Protein AF-A7HEA3-F1 (afdb_monomer_lite)

Radius of gyration: 20.42 Å; chains: 1; bounding box: 38×56×43 Å

pLDDT: mean 88.29, std 16.44, range [39.66, 98.44]

Structure (mmCIF, N/CA/C/O backbone):
data_AF-A7HEA3-F1
#
_entry.id   AF-A7HEA3-F1
#
loop_
_atom_site.group_PDB
_atom_site.id
_atom_site.type_symbol
_atom_site.label_atom_id
_atom_site.label_alt_id
_atom_site.label_comp_id
_atom_site.label_asym_id
_atom_site.label_entity_id
_atom_site.label_seq_id
_atom_site.pdbx_PDB_ins_code
_atom_site.Cartn_x
_atom_site.Cartn_y
_atom_site.Cartn_z
_atom_site.occupancy
_atom_site.B_iso_or_equiv
_atom_site.auth_seq_id
_atom_site.auth_comp_id
_atom_site.auth_asym_id
_atom_site.auth_atom_id
_atom_site.pdbx_PDB_model_num
ATOM 1 N N . MET A 1 1 ? 14.251 -3.727 -18.973 1.00 87.94 1 MET A N 1
ATOM 2 C CA . MET A 1 1 ? 13.170 -3.976 -18.006 1.00 87.94 1 MET A CA 1
ATOM 3 C C . MET A 1 1 ? 12.861 -2.658 -17.338 1.00 87.94 1 MET A C 1
ATOM 5 O O . MET A 1 1 ? 13.779 -2.032 -16.816 1.00 87.94 1 MET A O 1
ATOM 9 N N . THR A 1 2 ? 11.609 -2.240 -17.443 1.00 94.75 2 THR A N 1
ATOM 10 C CA . THR A 1 2 ? 11.074 -1.013 -16.846 1.00 94.75 2 THR A CA 1
ATOM 11 C C . THR A 1 2 ? 10.521 -1.284 -15.445 1.00 94.75 2 THR A C 1
ATOM 13 O O . THR A 1 2 ? 10.385 -2.444 -15.043 1.00 94.75 2 THR A O 1
ATOM 16 N N . MET A 1 3 ? 10.170 -0.235 -14.695 1.00 95.19 3 MET A N 1
ATOM 17 C CA . MET A 1 3 ? 9.412 -0.405 -13.446 1.00 95.19 3 MET A CA 1
ATOM 18 C C . MET A 1 3 ? 8.067 -1.112 -13.682 1.00 95.19 3 MET A C 1
ATOM 20 O O . MET A 1 3 ? 7.642 -1.920 -12.864 1.00 95.19 3 MET A O 1
ATOM 24 N N . GLU A 1 4 ? 7.410 -0.846 -14.810 1.00 94.75 4 GLU A N 1
ATOM 25 C CA . GLU A 1 4 ? 6.119 -1.450 -15.155 1.00 94.75 4 GLU A CA 1
ATOM 26 C C . 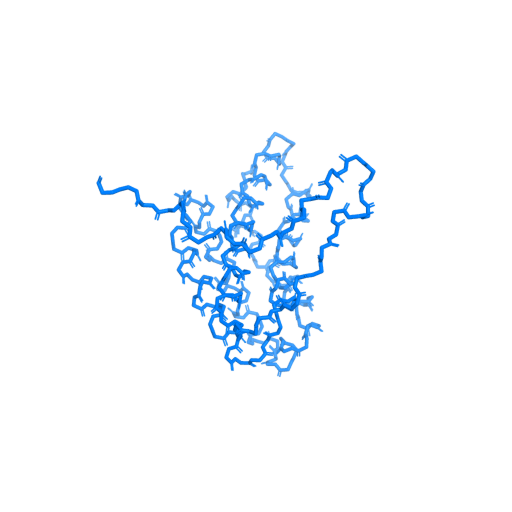GLU A 1 4 ? 6.244 -2.959 -15.394 1.00 94.75 4 GLU A C 1
ATOM 28 O O . GLU A 1 4 ? 5.425 -3.732 -14.896 1.00 94.75 4 GLU A O 1
ATOM 33 N N . ASP A 1 5 ? 7.303 -3.375 -16.096 1.00 95.69 5 ASP A N 1
ATOM 34 C CA . ASP A 1 5 ? 7.623 -4.792 -16.295 1.00 95.69 5 ASP A CA 1
ATOM 35 C C . ASP A 1 5 ? 7.901 -5.471 -14.952 1.00 95.69 5 ASP A C 1
ATOM 37 O O . ASP A 1 5 ? 7.365 -6.536 -14.677 1.00 95.69 5 ASP A O 1
ATOM 41 N N . LEU A 1 6 ? 8.677 -4.829 -14.071 1.00 97.00 6 LEU A N 1
ATOM 42 C CA . LEU A 1 6 ? 8.997 -5.381 -12.755 1.00 97.00 6 LEU A CA 1
ATOM 43 C C . LEU A 1 6 ? 7.753 -5.586 -11.890 1.00 97.00 6 LEU A C 1
ATOM 45 O O . LEU A 1 6 ? 7.617 -6.634 -11.263 1.00 97.00 6 LEU A O 1
ATOM 49 N N . LEU A 1 7 ? 6.858 -4.595 -11.839 1.00 96.50 7 LEU A N 1
ATOM 50 C CA . LEU A 1 7 ? 5.618 -4.697 -11.068 1.00 96.50 7 LEU A CA 1
ATOM 51 C C . LEU A 1 7 ? 4.717 -5.817 -11.606 1.00 96.50 7 LEU A C 1
ATOM 53 O O . LEU A 1 7 ? 4.016 -6.466 -10.846 1.00 96.50 7 LEU A O 1
ATOM 57 N N . ARG A 1 8 ? 4.754 -6.100 -12.907 1.00 95.88 8 ARG A N 1
ATOM 58 C CA . ARG A 1 8 ? 4.000 -7.220 -13.477 1.00 95.88 8 ARG A CA 1
ATOM 59 C C . ARG A 1 8 ? 4.672 -8.567 -13.212 1.00 95.88 8 ARG A C 1
ATOM 61 O O . ARG A 1 8 ? 4.028 -9.501 -12.747 1.00 95.88 8 ARG A O 1
ATOM 68 N N . ASP A 1 9 ? 5.958 -8.669 -13.520 1.00 96.81 9 ASP A N 1
ATOM 69 C CA . ASP A 1 9 ? 6.674 -9.943 -13.581 1.00 96.81 9 ASP A CA 1
ATOM 70 C C . ASP A 1 9 ? 7.034 -10.472 -12.185 1.00 96.81 9 ASP A C 1
ATOM 72 O O . ASP A 1 9 ? 7.084 -11.682 -11.966 1.00 96.81 9 ASP A O 1
ATOM 76 N N . GLU A 1 10 ? 7.256 -9.576 -11.220 1.00 97.19 10 GLU A N 1
ATOM 77 C CA . GLU A 1 10 ? 7.620 -9.925 -9.844 1.00 97.19 10 GLU A CA 1
ATOM 78 C C . GLU A 1 10 ? 6.436 -9.801 -8.864 1.00 97.19 10 GLU A C 1
ATOM 80 O O . GLU A 1 10 ? 6.639 -9.962 -7.659 1.00 97.19 10 GLU A O 1
ATOM 85 N N . GLU A 1 11 ? 5.204 -9.566 -9.344 1.00 97.06 11 GLU A N 1
ATOM 86 C CA . GLU A 1 11 ? 3.993 -9.391 -8.515 1.00 97.06 11 GLU A CA 1
ATOM 87 C C . GLU A 1 11 ? 3.869 -10.490 -7.448 1.00 97.06 11 GLU A C 1
ATOM 89 O O . GLU A 1 11 ? 3.765 -10.209 -6.251 1.00 97.06 11 GLU A O 1
ATOM 94 N N . ALA A 1 12 ? 3.937 -11.756 -7.869 1.00 96.94 12 ALA A N 1
ATOM 95 C CA . ALA A 1 12 ? 3.766 -12.895 -6.972 1.00 96.94 12 ALA A CA 1
ATOM 96 C C . ALA A 1 12 ? 4.840 -12.939 -5.874 1.00 96.94 12 ALA A C 1
ATOM 98 O O . ALA A 1 12 ? 4.513 -13.191 -4.713 1.00 96.94 12 ALA A O 1
ATOM 99 N N . ALA A 1 13 ? 6.097 -12.656 -6.231 1.00 97.12 13 ALA A N 1
ATOM 100 C CA . ALA A 1 13 ? 7.224 -12.670 -5.305 1.00 97.12 13 ALA A CA 1
ATOM 101 C C . ALA A 1 13 ? 7.170 -11.492 -4.321 1.00 97.12 13 ALA A C 1
ATOM 103 O O . ALA A 1 13 ? 7.456 -11.666 -3.139 1.00 97.12 13 ALA A O 1
ATOM 104 N N . ILE A 1 14 ? 6.777 -10.303 -4.792 1.00 97.88 14 ILE A N 1
ATOM 105 C CA . ILE A 1 14 ? 6.574 -9.112 -3.954 1.00 97.88 14 ILE A CA 1
ATOM 106 C C . ILE A 1 14 ? 5.474 -9.379 -2.925 1.00 97.88 14 ILE A C 1
ATOM 108 O O . ILE A 1 14 ? 5.660 -9.128 -1.736 1.00 97.88 14 ILE A O 1
ATOM 112 N N . LEU A 1 15 ? 4.336 -9.911 -3.374 1.00 97.81 15 LEU A N 1
ATOM 113 C CA . LEU A 1 15 ? 3.188 -10.181 -2.513 1.00 97.81 15 LEU A CA 1
ATOM 114 C C . LEU A 1 15 ? 3.440 -11.309 -1.519 1.00 97.81 15 LEU A C 1
ATOM 116 O O . LEU A 1 15 ? 2.974 -11.225 -0.387 1.00 97.81 15 LEU A O 1
ATOM 120 N N . GLU A 1 16 ? 4.144 -12.366 -1.919 1.00 96.44 16 GLU A N 1
ATOM 121 C CA . GLU A 1 16 ? 4.532 -13.441 -1.006 1.00 96.44 16 GLU A CA 1
ATOM 122 C C . GLU A 1 16 ? 5.410 -12.908 0.128 1.00 96.44 16 GLU A C 1
ATOM 124 O O . GLU A 1 16 ? 5.100 -13.119 1.300 1.00 96.44 16 GLU A O 1
ATOM 129 N N . GLU A 1 17 ? 6.447 -12.151 -0.220 1.00 96.31 17 GLU A N 1
ATOM 130 C CA . GLU A 1 17 ? 7.367 -11.546 0.736 1.00 96.31 17 GLU A CA 1
ATOM 131 C C . GLU A 1 17 ? 6.646 -10.575 1.684 1.00 96.31 17 GLU A C 1
ATOM 133 O O . GLU A 1 17 ? 6.745 -10.704 2.906 1.00 96.31 17 GLU A O 1
ATOM 138 N N . ALA A 1 18 ? 5.841 -9.663 1.132 1.00 97.38 18 ALA A N 1
ATOM 139 C CA . ALA A 1 18 ? 5.075 -8.700 1.914 1.00 97.38 18 ALA A CA 1
ATOM 140 C C . ALA A 1 18 ? 4.022 -9.374 2.811 1.00 97.38 18 ALA A C 1
ATOM 142 O O . ALA A 1 18 ? 3.812 -8.946 3.944 1.00 97.38 18 ALA A O 1
ATOM 143 N N . ALA A 1 19 ? 3.361 -10.439 2.342 1.00 95.81 19 ALA A N 1
ATOM 144 C CA . ALA A 1 19 ? 2.351 -11.150 3.126 1.00 95.81 19 ALA A CA 1
ATOM 145 C C . ALA A 1 19 ? 2.948 -11.895 4.321 1.00 95.81 19 ALA A C 1
ATOM 147 O O . ALA A 1 19 ? 2.331 -11.911 5.387 1.00 95.81 19 ALA A O 1
ATOM 148 N N . LEU A 1 20 ? 4.139 -12.481 4.167 1.00 95.00 20 LEU A N 1
ATOM 149 C CA . LEU A 1 20 ? 4.851 -13.134 5.268 1.00 95.00 20 LEU A CA 1
ATOM 150 C C . LEU A 1 20 ? 5.203 -12.138 6.380 1.00 95.00 20 LEU A C 1
ATOM 152 O O . LEU A 1 20 ? 5.007 -12.435 7.560 1.00 95.00 20 LEU A O 1
ATOM 156 N N . GLU A 1 21 ? 5.682 -10.954 6.001 1.00 96.31 21 GLU A N 1
ATOM 157 C CA . GLU A 1 21 ? 6.071 -9.899 6.938 1.00 96.31 21 GLU A CA 1
ATOM 158 C C . GLU A 1 21 ? 4.839 -9.234 7.583 1.00 96.31 21 GLU A C 1
ATOM 160 O O . GLU A 1 21 ? 4.760 -9.115 8.806 1.00 96.31 21 GLU A O 1
ATOM 165 N N . ALA A 1 22 ? 3.808 -8.910 6.796 1.00 95.75 22 ALA A N 1
ATOM 166 C CA . ALA A 1 22 ? 2.570 -8.312 7.301 1.00 95.75 22 ALA A CA 1
ATOM 167 C C . ALA A 1 22 ? 1.774 -9.250 8.220 1.00 95.75 22 ALA A C 1
ATOM 169 O O . ALA A 1 22 ? 1.075 -8.780 9.114 1.00 95.75 22 ALA A O 1
ATOM 170 N N . ALA A 1 23 ? 1.900 -10.571 8.061 1.00 93.69 23 ALA A N 1
ATOM 171 C CA . ALA A 1 23 ? 1.284 -11.546 8.962 1.00 93.69 23 ALA A CA 1
ATOM 172 C C . ALA A 1 23 ? 1.844 -11.503 10.400 1.00 93.69 23 ALA A C 1
ATOM 174 O O . ALA A 1 23 ? 1.317 -12.200 11.266 1.00 93.69 23 ALA A O 1
ATOM 175 N N . GLN A 1 24 ? 2.887 -10.706 10.669 1.00 93.62 24 GLN A N 1
ATOM 176 C CA . GLN A 1 24 ? 3.384 -10.438 12.023 1.00 93.62 24 GLN A CA 1
ATOM 177 C C . GLN A 1 24 ? 2.675 -9.259 12.709 1.00 93.62 24 GLN A C 1
ATOM 179 O O . GLN A 1 24 ? 2.762 -9.133 13.931 1.00 93.62 24 GLN A O 1
ATOM 184 N N . LEU A 1 25 ? 1.962 -8.415 11.954 1.00 95.38 25 LEU A N 1
ATOM 185 C CA . LEU A 1 25 ? 1.181 -7.305 12.504 1.00 95.38 25 LEU A CA 1
ATOM 186 C C . LEU A 1 25 ? -0.049 -7.843 13.244 1.00 95.38 25 LEU A C 1
ATOM 188 O O . LEU A 1 25 ? -0.624 -8.852 12.847 1.00 95.38 25 LEU A O 1
ATOM 192 N N . GLU A 1 26 ? -0.450 -7.197 14.335 1.00 94.88 26 GLU A N 1
ATOM 193 C CA . GLU A 1 26 ? -1.420 -7.732 15.296 1.00 94.88 26 GLU A CA 1
ATOM 194 C C . GLU A 1 26 ? -2.744 -8.191 14.662 1.00 94.88 26 GLU A C 1
ATOM 196 O O . GLU A 1 26 ? -3.106 -9.371 14.754 1.00 94.88 26 GLU A O 1
ATOM 201 N N . HIS A 1 27 ? -3.454 -7.280 14.003 1.00 94.44 27 HIS A N 1
ATOM 202 C CA . HIS A 1 27 ? -4.748 -7.530 13.385 1.00 94.44 27 HIS A CA 1
ATOM 203 C C . HIS A 1 27 ? -4.617 -8.349 12.097 1.00 94.44 27 HIS A C 1
ATOM 205 O O . HIS A 1 27 ? -5.472 -9.184 11.805 1.00 94.44 27 HIS A O 1
ATOM 211 N N . TYR A 1 28 ? -3.535 -8.175 11.338 1.00 92.56 28 TYR A N 1
ATOM 212 C CA . TYR A 1 28 ? -3.270 -8.988 10.144 1.00 92.56 28 TYR A CA 1
ATOM 213 C C . TYR A 1 28 ? -2.986 -10.455 10.499 1.00 92.56 28 TYR A C 1
ATOM 215 O O . TYR A 1 28 ? -3.469 -11.374 9.835 1.00 92.56 28 TYR A O 1
ATOM 223 N N . ARG A 1 29 ? -2.268 -10.694 11.597 1.00 94.50 29 ARG A N 1
ATOM 224 C CA . ARG A 1 29 ? -2.058 -12.025 12.168 1.00 94.50 29 ARG A CA 1
ATOM 225 C C . ARG A 1 29 ? -3.369 -12.626 12.657 1.00 94.50 29 ARG A C 1
ATOM 227 O O . ARG A 1 29 ? -3.652 -13.784 12.361 1.00 94.50 29 ARG A O 1
ATOM 234 N N . ARG A 1 30 ? -4.167 -11.837 13.388 1.00 94.56 30 ARG A N 1
ATOM 235 C CA . ARG A 1 30 ? -5.474 -12.247 13.928 1.00 94.56 30 ARG A CA 1
ATOM 236 C C . ARG A 1 30 ? -6.433 -12.686 12.822 1.00 94.56 30 ARG A C 1
ATOM 238 O O . ARG A 1 30 ? -7.103 -13.702 12.965 1.00 94.56 30 ARG A O 1
ATOM 245 N N . ASP A 1 31 ? -6.482 -11.930 11.732 1.00 91.69 31 ASP A N 1
ATOM 246 C CA . ASP A 1 31 ? -7.405 -12.179 10.623 1.00 91.69 31 ASP A CA 1
ATOM 247 C C . ASP A 1 31 ? -6.920 -13.317 9.694 1.00 91.69 31 ASP A C 1
ATOM 249 O O . ASP A 1 31 ? -7.678 -13.816 8.861 1.00 91.69 31 ASP A O 1
ATOM 253 N N . GLY A 1 32 ? -5.675 -13.771 9.870 1.00 93.75 32 GLY A N 1
ATOM 254 C CA . GLY A 1 32 ? -5.104 -14.943 9.214 1.00 93.75 32 GLY A CA 1
ATOM 255 C C . GLY A 1 32 ? -4.399 -14.651 7.886 1.00 93.75 32 GLY A C 1
ATOM 256 O O . GLY A 1 32 ? -4.632 -13.646 7.211 1.00 93.75 32 GLY A O 1
ATOM 257 N N . ALA A 1 33 ? -3.528 -15.580 7.482 1.00 90.62 33 ALA A N 1
ATOM 258 C CA . ALA A 1 33 ? -2.627 -15.405 6.339 1.00 90.62 33 ALA A CA 1
ATOM 259 C C . ALA A 1 33 ? -3.359 -15.169 5.005 1.00 90.62 33 ALA A C 1
ATOM 261 O O . ALA A 1 33 ? -2.953 -14.311 4.226 1.00 90.62 33 ALA A O 1
ATOM 262 N N . GLN A 1 34 ? -4.460 -15.886 4.751 1.00 92.44 34 GLN A N 1
ATOM 263 C CA . GLN A 1 34 ? -5.234 -15.738 3.511 1.00 92.44 34 GLN A CA 1
ATOM 264 C C . GLN A 1 34 ? -5.912 -14.364 3.415 1.00 92.44 34 GLN A C 1
ATOM 266 O O . GLN A 1 34 ? -5.861 -13.722 2.368 1.00 92.44 34 GLN A O 1
ATOM 271 N N . ALA A 1 35 ? -6.491 -13.873 4.516 1.00 93.50 35 ALA A N 1
ATOM 272 C CA . ALA A 1 35 ? -7.112 -12.551 4.549 1.00 93.50 35 ALA A CA 1
ATOM 273 C C . ALA A 1 35 ? -6.069 -11.437 4.383 1.00 93.50 35 ALA A C 1
ATOM 275 O O . ALA A 1 35 ? -6.283 -10.492 3.624 1.00 93.50 35 ALA A O 1
ATOM 276 N N . THR A 1 36 ? -4.921 -11.566 5.053 1.00 93.62 36 THR A N 1
ATOM 277 C CA . THR A 1 36 ? -3.796 -10.629 4.929 1.00 93.62 36 THR A CA 1
ATOM 278 C C . THR A 1 36 ? -3.256 -10.579 3.509 1.00 93.62 36 THR A C 1
ATOM 280 O O . THR A 1 36 ? -3.100 -9.489 2.957 1.00 93.62 36 THR A O 1
ATOM 283 N N . ARG A 1 37 ? -3.067 -11.741 2.876 1.00 94.88 37 ARG A N 1
ATOM 284 C CA . ARG A 1 37 ? -2.638 -11.820 1.481 1.00 94.88 37 ARG A CA 1
ATOM 285 C C . ARG A 1 37 ? -3.629 -11.128 0.544 1.00 94.88 37 ARG A C 1
ATOM 287 O O . ARG A 1 37 ? -3.216 -10.258 -0.213 1.00 94.88 37 ARG A O 1
ATOM 294 N N . GLY A 1 38 ? -4.924 -11.431 0.648 1.00 95.69 38 GLY A N 1
ATOM 295 C CA . GLY A 1 38 ? -5.946 -10.805 -0.202 1.00 95.69 38 GLY A CA 1
ATOM 296 C C . GLY A 1 38 ? -6.032 -9.281 -0.034 1.00 95.69 38 GLY A C 1
ATOM 297 O O . GLY A 1 38 ? -6.272 -8.553 -0.998 1.00 95.69 38 GLY A O 1
ATOM 298 N N . ARG A 1 39 ? -5.789 -8.766 1.179 1.00 94.19 39 ARG A N 1
ATOM 299 C CA . ARG A 1 39 ? -5.722 -7.316 1.435 1.00 94.19 39 ARG A CA 1
ATOM 300 C C . ARG A 1 39 ? -4.513 -6.669 0.770 1.00 94.19 39 ARG A C 1
ATOM 302 O O . ARG A 1 39 ? -4.666 -5.612 0.161 1.00 94.19 39 ARG A O 1
ATOM 309 N N . LEU A 1 40 ? -3.339 -7.291 0.879 1.00 96.44 40 LEU A N 1
ATOM 310 C CA . LEU A 1 40 ? -2.127 -6.795 0.227 1.00 96.44 40 LEU A CA 1
ATOM 311 C C . LEU A 1 40 ? -2.222 -6.883 -1.294 1.00 96.44 40 LEU A C 1
ATOM 313 O O . LEU A 1 40 ? -1.833 -5.934 -1.959 1.00 96.44 40 LEU A O 1
ATOM 317 N N . GLU A 1 41 ? -2.801 -7.954 -1.839 1.00 97.19 41 GLU A N 1
ATOM 318 C CA . GLU A 1 41 ? -3.083 -8.102 -3.273 1.00 97.19 41 GLU A CA 1
ATOM 319 C C . GLU A 1 41 ? -3.952 -6.956 -3.797 1.00 97.19 41 GLU A C 1
ATOM 321 O O . GLU A 1 41 ? -3.652 -6.348 -4.827 1.00 97.19 41 GLU A O 1
ATOM 326 N N . LEU A 1 42 ? -5.019 -6.617 -3.070 1.00 96.31 42 LEU A N 1
ATOM 327 C CA . LEU A 1 42 ?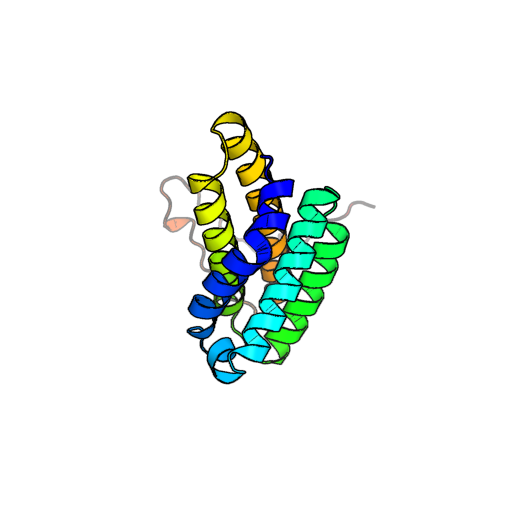 -5.895 -5.519 -3.458 1.00 96.31 42 LEU A CA 1
ATOM 328 C C . LEU A 1 42 ? -5.185 -4.161 -3.368 1.00 96.31 42 LEU A C 1
ATOM 330 O O . LEU A 1 42 ? -5.305 -3.356 -4.292 1.00 96.31 42 LEU A O 1
ATOM 334 N N . LEU A 1 43 ? -4.439 -3.912 -2.287 1.00 96.31 43 LEU A N 1
ATOM 335 C CA . LEU A 1 43 ? -3.668 -2.679 -2.121 1.00 96.31 43 LEU A CA 1
ATOM 336 C C . LEU A 1 43 ? -2.608 -2.537 -3.222 1.00 96.31 43 LEU A C 1
ATOM 338 O O . LEU A 1 43 ? -2.507 -1.482 -3.845 1.00 96.31 43 LEU A O 1
ATOM 342 N N . TYR A 1 44 ? -1.864 -3.609 -3.492 1.00 97.69 44 TYR A N 1
ATOM 343 C CA . TYR A 1 44 ? -0.854 -3.675 -4.539 1.00 97.69 44 TYR A CA 1
ATOM 344 C C . TYR A 1 44 ? -1.440 -3.320 -5.898 1.00 97.69 44 TYR A C 1
ATOM 346 O O . TYR A 1 44 ? -0.949 -2.404 -6.550 1.00 97.69 44 TYR A O 1
ATOM 354 N N . ARG A 1 45 ? -2.551 -3.959 -6.282 1.00 97.25 45 ARG A N 1
ATOM 355 C CA . ARG A 1 45 ? -3.225 -3.682 -7.554 1.00 97.25 45 ARG A CA 1
ATOM 356 C C . ARG A 1 45 ? -3.591 -2.207 -7.698 1.00 97.25 45 ARG A C 1
ATOM 358 O O . ARG A 1 45 ? -3.282 -1.603 -8.712 1.00 97.25 45 ARG A O 1
ATOM 365 N N . GLN A 1 46 ? -4.191 -1.606 -6.669 1.00 97.44 46 GLN A N 1
ATOM 366 C CA . GLN A 1 46 ? -4.585 -0.192 -6.713 1.00 97.44 46 GLN A CA 1
ATOM 367 C C . GLN A 1 46 ? -3.389 0.763 -6.799 1.00 97.44 46 GLN A C 1
ATOM 369 O O . GLN A 1 46 ? -3.487 1.820 -7.422 1.00 97.44 46 GLN A O 1
ATOM 374 N N . LEU A 1 47 ? -2.261 0.406 -6.183 1.00 96.75 47 LEU A N 1
ATOM 375 C CA . LEU A 1 47 ? -1.022 1.173 -6.288 1.00 96.75 47 LEU A CA 1
ATOM 376 C C . LEU A 1 47 ? -0.403 1.038 -7.682 1.00 96.75 47 LEU A C 1
ATOM 378 O O . LEU A 1 47 ? -0.035 2.051 -8.272 1.00 96.75 47 LEU A O 1
ATOM 382 N N . VAL A 1 48 ? -0.325 -0.178 -8.228 1.00 96.62 48 VAL A N 1
ATOM 383 C CA . VAL A 1 48 ? 0.186 -0.426 -9.585 1.00 96.62 48 VAL A CA 1
ATOM 384 C C . VAL A 1 48 ? -0.678 0.284 -10.623 1.00 96.62 48 VAL A C 1
ATOM 386 O O . VAL A 1 48 ? -0.137 1.005 -11.456 1.00 96.62 48 VAL A O 1
ATOM 389 N N . ASP A 1 49 ? -2.004 0.181 -10.525 1.00 97.00 49 ASP A N 1
ATOM 390 C CA . ASP A 1 49 ? -2.934 0.886 -11.412 1.00 97.00 49 ASP A CA 1
ATOM 391 C C . ASP A 1 49 ? -2.674 2.402 -11.393 1.00 97.00 49 ASP A C 1
ATOM 393 O O . ASP A 1 49 ? -2.614 3.037 -12.445 1.00 97.00 49 ASP A O 1
ATOM 397 N N . ALA A 1 50 ? -2.440 2.984 -10.212 1.00 97.19 50 ALA A N 1
ATOM 398 C CA . ALA A 1 50 ? -2.124 4.405 -10.077 1.00 97.19 50 ALA A CA 1
ATOM 399 C C . ALA A 1 50 ? -0.748 4.782 -10.654 1.00 97.19 50 ALA A C 1
ATOM 401 O O . ALA A 1 50 ? -0.597 5.861 -11.233 1.00 97.19 50 ALA A O 1
ATOM 402 N N . VAL A 1 51 ? 0.254 3.903 -10.530 1.00 96.19 51 VAL A N 1
ATOM 403 C CA . VAL A 1 51 ? 1.573 4.087 -11.158 1.00 96.19 51 VAL A CA 1
ATOM 404 C C . VAL A 1 51 ? 1.443 4.087 -12.681 1.00 96.19 51 VAL A C 1
ATOM 406 O O . VAL A 1 51 ? 1.950 5.010 -13.320 1.00 96.19 51 VAL A O 1
ATOM 409 N N . LEU A 1 52 ? 0.753 3.093 -13.248 1.00 95.06 52 LEU A N 1
ATOM 410 C CA . LEU A 1 52 ? 0.604 2.913 -14.696 1.00 95.06 52 LEU A CA 1
ATOM 411 C C . LEU A 1 52 ? -0.262 4.011 -15.322 1.00 95.06 52 LEU A C 1
ATOM 413 O O . LEU A 1 52 ? 0.108 4.598 -16.336 1.00 95.06 52 LEU A O 1
ATOM 417 N N . ALA A 1 53 ? -1.396 4.336 -14.698 1.00 95.75 53 ALA A N 1
ATOM 418 C CA . ALA A 1 53 ? -2.317 5.352 -15.201 1.00 95.75 53 ALA A CA 1
ATOM 419 C C . ALA A 1 53 ? -1.841 6.790 -14.943 1.00 95.75 53 ALA A C 1
ATOM 421 O O . ALA A 1 53 ? -2.409 7.726 -15.504 1.00 95.75 53 ALA A O 1
ATOM 422 N N . ARG A 1 54 ? -0.835 6.985 -14.074 1.00 95.44 54 ARG A N 1
ATOM 423 C CA . ARG A 1 54 ? -0.439 8.306 -13.542 1.00 95.44 54 ARG A CA 1
ATOM 424 C C . ARG A 1 54 ? -1.604 9.063 -12.903 1.00 95.44 54 ARG A C 1
ATOM 426 O O . ARG A 1 54 ? -1.605 10.291 -12.865 1.00 95.44 54 ARG A O 1
ATOM 433 N N . ASP A 1 55 ? -2.575 8.323 -12.377 1.00 95.69 55 ASP A N 1
ATOM 434 C CA . ASP A 1 55 ? -3.790 8.859 -11.779 1.00 95.69 55 ASP A CA 1
ATOM 435 C C . ASP A 1 55 ? -3.956 8.327 -10.353 1.00 95.69 55 ASP A C 1
ATOM 437 O O . ASP A 1 55 ? -4.025 7.127 -10.097 1.00 95.69 55 ASP A O 1
ATOM 441 N N . LEU A 1 56 ? -4.035 9.254 -9.402 1.00 96.75 56 LEU A N 1
ATOM 442 C CA . LEU A 1 56 ? -4.163 8.966 -7.978 1.00 96.75 56 LEU A CA 1
ATOM 443 C C . LEU A 1 56 ? -5.619 8.952 -7.495 1.00 96.75 56 LEU A C 1
ATOM 445 O O . LEU A 1 56 ? -5.856 8.665 -6.323 1.00 96.75 56 LEU A O 1
ATOM 449 N N . ASN A 1 57 ? -6.597 9.288 -8.339 1.00 96.06 57 ASN A N 1
ATOM 450 C CA . ASN A 1 57 ? -7.998 9.424 -7.937 1.00 96.06 57 ASN A CA 1
ATOM 451 C C . ASN A 1 57 ? -8.580 8.097 -7.441 1.00 96.06 57 ASN A C 1
ATOM 453 O O . ASN A 1 57 ? -9.154 8.038 -6.350 1.00 96.06 57 ASN A O 1
ATOM 457 N N . ALA A 1 58 ? -8.381 7.022 -8.210 1.00 93.94 58 ALA A N 1
ATOM 458 C CA . ALA A 1 58 ? -8.845 5.686 -7.845 1.00 93.94 58 ALA A CA 1
ATOM 459 C C . ALA A 1 58 ? -8.167 5.187 -6.561 1.00 93.94 58 ALA A C 1
ATOM 461 O O . ALA A 1 58 ? -8.850 4.734 -5.638 1.00 93.94 58 ALA A O 1
ATOM 462 N N . LEU A 1 59 ? -6.845 5.373 -6.454 1.00 96.69 59 LEU A N 1
ATOM 463 C CA . LEU A 1 59 ? -6.088 5.044 -5.249 1.00 96.69 59 LEU A CA 1
ATOM 464 C C . LEU A 1 59 ? -6.607 5.812 -4.033 1.00 96.69 59 LEU A C 1
ATOM 466 O O . LEU A 1 59 ? -6.847 5.212 -2.991 1.00 96.69 59 LEU A O 1
ATOM 470 N N . ARG A 1 60 ? -6.821 7.126 -4.151 1.00 97.81 60 ARG A N 1
ATOM 471 C CA . ARG A 1 60 ? -7.332 7.956 -3.053 1.00 97.81 60 ARG A CA 1
ATOM 472 C C . ARG A 1 60 ? -8.688 7.448 -2.575 1.00 97.81 60 ARG A C 1
ATOM 474 O O . ARG A 1 60 ? -8.868 7.246 -1.380 1.00 97.81 60 ARG A O 1
ATOM 481 N N . ALA A 1 61 ? -9.609 7.182 -3.501 1.00 96.81 61 ALA A N 1
ATOM 482 C CA . ALA A 1 61 ? -10.924 6.642 -3.173 1.00 96.81 61 ALA A CA 1
ATOM 483 C C . ALA A 1 61 ? -10.830 5.266 -2.493 1.00 96.81 61 ALA A C 1
ATOM 485 O O . ALA A 1 61 ? -11.541 5.008 -1.520 1.00 96.81 61 ALA A O 1
ATOM 486 N N . HIS A 1 62 ? -9.942 4.391 -2.975 1.00 96.94 62 HIS A N 1
ATOM 487 C CA . HIS A 1 62 ? -9.685 3.099 -2.347 1.00 96.94 62 HIS A CA 1
ATOM 488 C C . HIS A 1 62 ? -9.134 3.256 -0.925 1.00 96.94 62 HIS A C 1
ATOM 490 O O . HIS A 1 62 ? -9.688 2.678 0.006 1.00 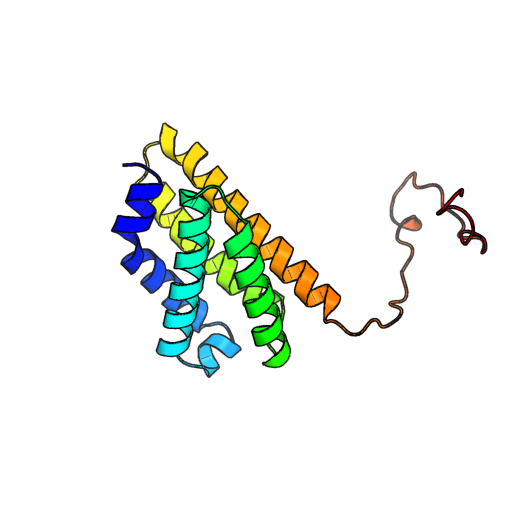96.94 62 HIS A O 1
ATOM 496 N N . VAL A 1 63 ? -8.093 4.070 -0.739 1.00 98.19 63 VAL A N 1
ATOM 497 C CA . VAL A 1 63 ? -7.440 4.265 0.560 1.00 98.19 63 VAL A CA 1
ATOM 498 C C . VAL A 1 63 ? -8.366 4.942 1.567 1.00 98.19 63 VAL A C 1
ATOM 500 O O . VAL A 1 63 ? -8.346 4.577 2.737 1.00 98.19 63 VAL A O 1
ATOM 503 N N . THR A 1 64 ? -9.230 5.865 1.141 1.00 98.38 64 THR A N 1
ATOM 504 C CA . THR A 1 64 ? -10.261 6.430 2.020 1.00 98.38 64 THR A CA 1
ATOM 505 C C . THR A 1 64 ? -11.210 5.342 2.524 1.00 98.38 64 THR A C 1
ATOM 507 O O . THR A 1 64 ? -11.428 5.244 3.730 1.00 98.38 64 THR A O 1
ATOM 510 N N . ARG A 1 65 ? -11.731 4.472 1.644 1.00 97.94 65 ARG A N 1
ATOM 511 C CA . ARG A 1 65 ? -12.585 3.346 2.071 1.00 97.94 65 ARG A CA 1
ATOM 512 C C . ARG A 1 65 ? -11.841 2.393 3.005 1.00 97.94 65 ARG A C 1
ATOM 514 O O . ARG A 1 65 ? -12.356 2.068 4.070 1.00 97.94 65 ARG A O 1
ATOM 521 N N . LEU A 1 66 ? -10.614 2.020 2.640 1.00 97.31 66 LEU A N 1
ATOM 522 C CA . LEU A 1 66 ? -9.732 1.192 3.459 1.00 97.31 66 LEU A CA 1
ATOM 523 C C . LEU A 1 66 ? -9.572 1.784 4.864 1.00 97.31 66 LEU A C 1
ATOM 525 O O . LEU A 1 66 ? -9.720 1.067 5.847 1.00 97.31 66 LEU A O 1
ATOM 529 N N . ALA A 1 67 ? -9.310 3.088 4.961 1.00 98.00 67 ALA A N 1
ATOM 530 C CA . ALA A 1 67 ? -9.135 3.781 6.229 1.00 98.00 67 ALA A CA 1
ATOM 531 C C . ALA A 1 67 ? -10.391 3.700 7.107 1.00 98.00 67 ALA A C 1
ATOM 533 O O . ALA A 1 67 ? -10.282 3.348 8.278 1.00 98.00 67 ALA A O 1
ATOM 534 N N . HIS A 1 68 ? -11.579 3.942 6.542 1.00 98.19 68 HIS A N 1
ATOM 535 C CA . HIS A 1 68 ? -12.844 3.781 7.266 1.00 98.19 68 HIS A CA 1
ATOM 536 C C . HIS A 1 68 ? -13.047 2.348 7.770 1.00 98.19 68 HIS A C 1
ATOM 538 O O . HIS A 1 68 ? -13.390 2.148 8.933 1.00 98.19 68 HIS A O 1
ATOM 544 N N . GLU A 1 69 ? -12.817 1.350 6.914 1.00 96.81 69 GLU A N 1
ATOM 545 C CA . GLU A 1 69 ? -12.972 -0.060 7.278 1.00 96.81 69 GLU A CA 1
ATOM 546 C C . GLU A 1 69 ? -11.997 -0.479 8.383 1.00 96.81 69 GLU A C 1
ATOM 548 O O . GLU A 1 69 ? -12.377 -1.199 9.304 1.00 96.81 69 GLU A O 1
ATOM 553 N N . ARG A 1 70 ? -10.730 -0.063 8.286 1.00 96.69 70 ARG A N 1
ATOM 554 C CA . ARG A 1 70 ? -9.691 -0.404 9.265 1.00 96.69 70 ARG A CA 1
ATOM 555 C C . ARG A 1 70 ? -9.925 0.308 10.596 1.00 96.69 70 ARG A C 1
ATOM 557 O O . ARG A 1 70 ? -9.879 -0.351 11.631 1.00 96.69 70 ARG A O 1
ATOM 564 N N . PHE A 1 71 ? -10.284 1.591 10.570 1.00 96.56 71 PHE A N 1
ATOM 565 C CA . PHE A 1 71 ? -10.645 2.346 11.769 1.00 96.56 71 PHE A CA 1
ATOM 566 C C . PHE A 1 71 ? -11.847 1.718 12.490 1.00 96.56 71 PHE A C 1
ATOM 568 O O . PHE A 1 71 ? -11.782 1.453 13.687 1.00 96.56 71 PHE A O 1
ATOM 575 N N . ALA A 1 72 ? -12.922 1.395 11.759 1.00 96.06 72 ALA A N 1
ATOM 576 C CA . ALA A 1 72 ? -14.106 0.744 12.329 1.00 96.06 72 ALA A CA 1
ATOM 577 C C . ALA A 1 72 ? -13.811 -0.660 12.889 1.00 96.06 72 ALA A C 1
ATOM 579 O O . ALA A 1 72 ? -14.474 -1.104 13.823 1.00 96.06 72 ALA A O 1
ATOM 580 N N . ALA A 1 73 ? -12.811 -1.351 12.335 1.00 94.88 73 ALA A N 1
ATOM 581 C CA . ALA A 1 73 ? -12.351 -2.655 12.803 1.00 94.88 73 ALA A CA 1
ATOM 582 C C . ALA A 1 73 ? -11.318 -2.586 13.948 1.00 94.88 73 ALA A C 1
ATOM 584 O O . ALA A 1 73 ? -10.859 -3.640 14.394 1.00 94.88 73 ALA A O 1
ATOM 585 N N . GLY A 1 74 ? -10.962 -1.384 14.421 1.00 95.69 74 GLY A N 1
ATOM 586 C CA . GLY A 1 74 ? -10.064 -1.172 15.560 1.00 95.69 74 GLY A CA 1
ATOM 587 C C . GLY A 1 74 ? -8.568 -1.170 15.233 1.00 95.69 74 GLY A C 1
ATOM 588 O O . GLY A 1 74 ? -7.759 -1.194 16.155 1.00 95.69 74 GLY A O 1
ATOM 589 N N . PHE A 1 75 ? -8.186 -1.124 13.954 1.00 96.50 75 PHE A N 1
ATOM 590 C CA . PHE A 1 75 ? -6.778 -1.040 13.564 1.00 96.50 75 PHE A CA 1
ATOM 591 C C . PHE A 1 75 ? -6.214 0.336 13.908 1.00 96.50 75 PHE A C 1
ATOM 593 O O . PHE A 1 75 ? -6.781 1.360 13.505 1.00 96.50 75 PHE A O 1
ATOM 600 N N . ASP A 1 76 ? -5.043 0.355 14.539 1.00 95.44 76 ASP A N 1
ATOM 601 C CA . ASP A 1 76 ? -4.281 1.584 14.722 1.00 95.44 76 ASP A CA 1
ATOM 602 C C . ASP A 1 76 ? -3.731 2.106 13.382 1.00 95.44 76 ASP A C 1
ATOM 604 O O . ASP A 1 76 ? -3.419 1.333 12.467 1.00 95.44 76 ASP A O 1
ATOM 608 N N . LEU A 1 77 ? -3.588 3.430 13.262 1.00 96.44 77 LEU A N 1
ATOM 609 C CA . LEU A 1 77 ? -3.020 4.054 12.065 1.00 96.44 77 LEU A CA 1
ATOM 610 C C . LEU A 1 77 ? -1.615 3.514 11.765 1.00 96.44 77 LEU A C 1
ATOM 612 O O . LEU A 1 77 ? -1.309 3.235 10.604 1.00 96.44 77 LEU A O 1
ATOM 616 N N . SER A 1 78 ? -0.777 3.351 12.792 1.00 97.06 78 SER A N 1
ATOM 617 C CA . SER A 1 78 ? 0.601 2.876 12.645 1.00 97.06 78 SER A CA 1
ATOM 618 C C . SER A 1 78 ? 0.659 1.461 12.074 1.00 97.06 78 SER A C 1
ATOM 620 O O . SER A 1 78 ? 1.515 1.174 11.240 1.00 97.06 78 SER A O 1
ATOM 622 N N . GLU A 1 79 ? -0.293 0.598 12.430 1.00 97.25 79 GLU A N 1
ATOM 623 C CA . GLU A 1 79 ? -0.357 -0.765 11.911 1.00 97.25 79 GLU A CA 1
ATOM 624 C C . GLU A 1 79 ? -0.719 -0.786 10.423 1.00 97.25 79 GLU A C 1
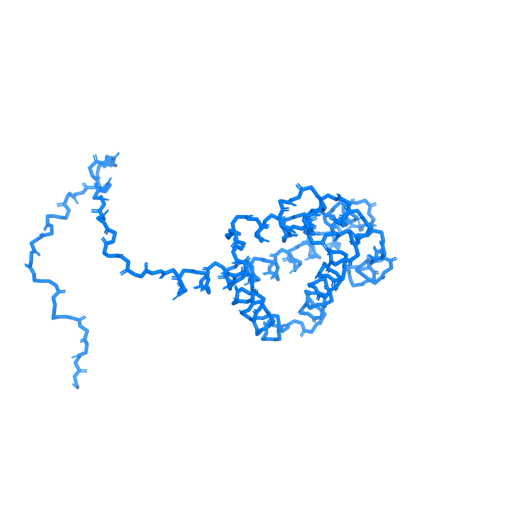ATOM 626 O O . GLU A 1 79 ? -0.103 -1.498 9.626 1.00 97.25 79 GLU A O 1
ATOM 631 N N . VAL A 1 80 ? -1.692 0.030 10.007 1.00 97.69 80 VAL A N 1
ATOM 632 C CA . VAL A 1 80 ? -2.043 0.132 8.584 1.00 97.69 80 VAL A CA 1
ATOM 633 C C . VAL A 1 80 ? -0.902 0.779 7.797 1.00 97.69 80 VAL A C 1
ATOM 635 O O . VAL A 1 80 ? -0.573 0.309 6.710 1.00 97.69 80 VAL A O 1
ATOM 638 N N . GLN A 1 81 ? -0.244 1.806 8.343 1.00 97.56 81 GLN A N 1
ATOM 639 C CA . GLN A 1 81 ? 0.945 2.405 7.731 1.00 97.56 81 GLN A CA 1
ATOM 640 C C . GLN A 1 81 ? 2.103 1.407 7.609 1.00 97.56 81 GLN A C 1
ATOM 642 O O . GLN A 1 81 ? 2.785 1.414 6.583 1.00 97.56 81 GLN A O 1
ATOM 647 N N . ALA A 1 82 ? 2.290 0.523 8.592 1.00 98.00 82 ALA A N 1
ATOM 648 C CA . ALA A 1 82 ? 3.292 -0.536 8.536 1.00 98.00 82 ALA A CA 1
ATOM 649 C C . ALA A 1 82 ? 3.029 -1.493 7.367 1.00 98.00 82 ALA A C 1
ATOM 651 O O . ALA A 1 82 ? 3.957 -1.807 6.630 1.00 98.00 82 ALA A O 1
ATOM 652 N N . ALA A 1 83 ? 1.773 -1.872 7.111 1.00 97.62 83 ALA A N 1
ATOM 653 C CA . ALA A 1 83 ? 1.432 -2.691 5.946 1.00 97.62 83 ALA A CA 1
ATOM 654 C C . ALA A 1 83 ? 1.780 -2.002 4.609 1.00 97.62 83 ALA A C 1
ATOM 656 O O . ALA A 1 83 ? 2.256 -2.660 3.684 1.00 97.62 83 ALA A O 1
ATOM 657 N N . PHE A 1 84 ? 1.603 -0.677 4.507 1.00 98.00 84 PHE A N 1
ATOM 658 C CA . PHE A 1 84 ? 2.067 0.084 3.338 1.00 98.00 84 PHE A CA 1
ATOM 659 C C . PHE A 1 84 ? 3.594 0.056 3.220 1.00 98.00 84 PHE A C 1
ATOM 661 O O . PHE A 1 84 ? 4.110 -0.124 2.124 1.00 98.00 84 PHE A O 1
ATOM 668 N N . SER A 1 85 ? 4.321 0.260 4.321 1.00 97.75 85 SER A N 1
ATOM 669 C CA . SER A 1 85 ? 5.791 0.233 4.330 1.00 97.75 85 SER A CA 1
ATOM 670 C C . SER A 1 85 ? 6.354 -1.128 3.950 1.00 97.75 85 SER A C 1
ATOM 672 O O . SER A 1 85 ? 7.198 -1.186 3.070 1.00 97.75 85 SER A O 1
ATOM 674 N N . ILE A 1 86 ? 5.809 -2.213 4.499 1.00 98.31 86 ILE A N 1
ATOM 675 C CA . ILE A 1 86 ? 6.199 -3.583 4.145 1.00 98.31 86 ILE A CA 1
ATOM 676 C C . ILE A 1 86 ? 6.051 -3.825 2.636 1.00 98.31 86 ILE A C 1
ATOM 678 O O . ILE A 1 86 ? 6.945 -4.376 1.994 1.00 98.31 86 ILE A O 1
ATOM 682 N N . LEU A 1 87 ? 4.932 -3.387 2.048 1.00 98.06 87 LEU A N 1
ATOM 683 C CA . LEU A 1 87 ? 4.704 -3.544 0.614 1.00 98.06 87 LEU A CA 1
ATOM 684 C C . LEU A 1 87 ? 5.654 -2.676 -0.227 1.00 98.06 87 LEU A C 1
ATOM 686 O O . LEU A 1 87 ? 6.163 -3.140 -1.246 1.00 98.06 87 LEU A O 1
ATOM 690 N N . GLU A 1 88 ? 5.901 -1.430 0.187 1.00 98.00 88 GLU A N 1
ATOM 691 C CA . GLU A 1 88 ? 6.857 -0.545 -0.487 1.00 98.00 88 GLU A CA 1
ATOM 692 C C . GLU A 1 88 ? 8.279 -1.112 -0.438 1.00 98.00 88 GLU A C 1
ATOM 694 O O . GLU A 1 88 ? 8.949 -1.170 -1.469 1.00 98.00 88 GLU A O 1
ATOM 699 N N . ASP A 1 89 ? 8.710 -1.596 0.726 1.00 97.94 89 ASP A N 1
ATOM 700 C CA . ASP A 1 89 ? 10.035 -2.174 0.934 1.00 97.94 89 ASP A CA 1
ATOM 701 C C . ASP A 1 89 ? 10.234 -3.430 0.080 1.00 97.94 89 ASP A C 1
ATOM 703 O O . ASP A 1 89 ? 11.282 -3.591 -0.551 1.00 97.94 89 ASP A O 1
ATOM 707 N N . ALA A 1 90 ? 9.218 -4.295 -0.020 1.00 98.00 90 ALA A N 1
ATOM 708 C CA . ALA A 1 90 ? 9.259 -5.460 -0.903 1.00 98.00 90 ALA A CA 1
ATOM 709 C C . ALA A 1 90 ? 9.465 -5.049 -2.375 1.00 98.00 90 ALA A C 1
ATOM 711 O O . ALA A 1 90 ? 10.311 -5.623 -3.069 1.00 98.00 90 ALA A O 1
ATOM 712 N N . ILE A 1 91 ? 8.765 -4.008 -2.846 1.00 97.31 91 ILE A N 1
ATOM 713 C CA . ILE A 1 91 ? 8.958 -3.458 -4.199 1.00 97.31 91 ILE A CA 1
ATOM 714 C C . ILE A 1 91 ? 10.370 -2.885 -4.351 1.00 97.31 91 ILE A C 1
ATOM 716 O O . ILE A 1 91 ? 11.049 -3.181 -5.337 1.00 97.31 91 ILE A O 1
ATOM 720 N N . TRP A 1 92 ? 10.847 -2.107 -3.376 1.00 96.44 92 TRP A N 1
ATOM 721 C CA . TRP A 1 92 ? 12.191 -1.527 -3.392 1.00 96.44 92 TRP A CA 1
ATOM 722 C C . TRP A 1 92 ? 13.272 -2.606 -3.492 1.00 96.44 92 TRP A C 1
ATOM 724 O O . TRP A 1 92 ? 14.177 -2.491 -4.320 1.00 96.44 92 TRP A O 1
ATOM 734 N N . ARG A 1 93 ? 13.170 -3.693 -2.719 1.00 96.25 93 ARG A N 1
ATOM 735 C CA . ARG A 1 93 ? 14.134 -4.807 -2.754 1.00 96.25 93 ARG A CA 1
ATOM 736 C C . ARG A 1 93 ? 14.202 -5.470 -4.138 1.00 96.25 93 ARG A C 1
ATOM 738 O O . ARG A 1 93 ? 15.303 -5.736 -4.638 1.00 96.25 93 ARG A O 1
ATOM 745 N N . LYS A 1 94 ? 13.066 -5.680 -4.818 1.00 96.12 94 LYS A N 1
ATOM 746 C CA . LYS A 1 94 ? 13.066 -6.183 -6.210 1.00 96.12 94 LYS A CA 1
ATOM 747 C C . LYS A 1 94 ? 13.616 -5.147 -7.190 1.00 96.12 94 LYS A C 1
ATOM 749 O O . LYS A 1 94 ? 14.456 -5.476 -8.026 1.00 96.12 94 LYS A O 1
ATOM 754 N N . ALA A 1 95 ? 13.217 -3.885 -7.054 1.00 95.31 95 ALA A N 1
ATOM 755 C CA . ALA A 1 95 ? 13.667 -2.797 -7.917 1.00 95.31 95 ALA A CA 1
ATOM 756 C C . ALA A 1 95 ? 15.188 -2.606 -7.878 1.00 95.31 95 ALA A C 1
ATOM 758 O O . ALA A 1 95 ? 15.829 -2.523 -8.925 1.00 95.31 95 ALA A O 1
ATOM 759 N N . LEU A 1 96 ? 15.791 -2.612 -6.687 1.00 94.19 96 LEU A N 1
ATOM 760 C CA . LEU A 1 96 ? 17.238 -2.465 -6.519 1.00 94.19 96 LEU A CA 1
ATOM 761 C C . LEU A 1 96 ? 18.038 -3.637 -7.104 1.00 94.19 96 LEU A C 1
ATOM 763 O O . LEU A 1 96 ? 19.172 -3.435 -7.541 1.00 94.19 96 LEU A O 1
ATOM 767 N N . SER A 1 97 ? 17.471 -4.846 -7.116 1.00 93.75 97 SER A N 1
ATOM 768 C CA . SER A 1 97 ? 18.155 -6.046 -7.614 1.00 93.75 97 SER A CA 1
ATOM 769 C C . SER A 1 97 ? 17.986 -6.273 -9.114 1.00 93.75 97 SER A C 1
ATOM 771 O O . SER A 1 97 ? 18.857 -6.883 -9.731 1.00 93.75 97 SER A O 1
ATOM 773 N N . ARG A 1 98 ? 16.890 -5.795 -9.711 1.00 94.38 98 ARG A N 1
ATOM 774 C CA . ARG A 1 98 ? 16.546 -6.111 -11.100 1.00 94.38 98 ARG A CA 1
ATOM 775 C C . ARG A 1 98 ? 16.644 -4.903 -12.041 1.00 94.38 98 ARG A C 1
ATOM 777 O O . ARG A 1 98 ? 17.046 -5.083 -13.188 1.00 94.38 98 ARG A O 1
ATOM 784 N N . LEU A 1 99 ? 16.312 -3.684 -11.603 1.00 93.94 99 LEU A N 1
ATOM 785 C CA . LEU A 1 99 ? 16.293 -2.526 -12.508 1.00 93.94 99 LEU A CA 1
ATOM 786 C C . LEU A 1 99 ? 17.705 -2.022 -12.847 1.00 93.94 99 LEU A C 1
ATOM 788 O O . LEU A 1 99 ? 18.557 -1.921 -11.946 1.00 93.94 99 LEU A O 1
ATOM 792 N N . PRO A 1 100 ? 17.936 -1.629 -14.116 1.00 92.75 100 PRO A N 1
ATOM 793 C CA . PRO A 1 100 ? 19.139 -0.903 -14.498 1.00 92.75 100 PRO A CA 1
ATOM 794 C C . PRO A 1 100 ? 19.161 0.484 -13.831 1.00 92.75 100 PRO A C 1
ATOM 796 O O . PRO A 1 100 ? 18.137 0.996 -13.373 1.00 92.75 100 PRO A O 1
ATOM 799 N N . SER A 1 101 ? 20.351 1.072 -13.695 1.00 88.50 101 SER A N 1
ATOM 800 C CA . SER A 1 101 ? 20.568 2.273 -12.872 1.00 88.50 101 SER A CA 1
ATOM 801 C C . SER A 1 101 ? 19.786 3.506 -13.336 1.00 88.50 101 SER A C 1
ATOM 803 O O . SER A 1 101 ? 19.378 4.310 -12.501 1.00 88.50 101 SER A O 1
ATOM 805 N N . ASP A 1 102 ? 19.584 3.648 -14.643 1.00 87.38 102 ASP A N 1
ATOM 806 C CA . ASP A 1 102 ? 18.803 4.711 -15.279 1.00 87.38 102 ASP A CA 1
ATOM 807 C C . ASP A 1 102 ? 17.313 4.616 -14.923 1.00 87.38 102 ASP A C 1
ATOM 809 O O . ASP A 1 102 ? 16.711 5.595 -14.484 1.00 87.38 102 ASP A O 1
ATOM 813 N N . GLU A 1 103 ? 16.743 3.416 -15.009 1.00 92.69 103 GLU A N 1
ATOM 814 C CA . GLU A 1 103 ? 15.332 3.180 -14.696 1.00 92.69 103 GLU A CA 1
ATOM 815 C C . GLU A 1 103 ? 15.054 3.196 -13.188 1.00 92.69 103 GLU A C 1
ATOM 817 O O . GLU A 1 103 ? 13.973 3.573 -12.741 1.00 92.69 103 GLU A O 1
ATOM 822 N N . ARG A 1 104 ? 16.035 2.806 -12.372 1.00 93.12 104 ARG A N 1
ATOM 823 C CA . ARG A 1 104 ? 15.879 2.670 -10.920 1.00 93.12 104 ARG A CA 1
ATOM 824 C C . ARG A 1 104 ? 15.469 3.973 -10.245 1.00 93.12 104 ARG A C 1
ATOM 826 O O . ARG A 1 104 ? 14.533 3.966 -9.450 1.00 93.12 104 ARG A O 1
ATOM 833 N N . ALA A 1 105 ? 16.157 5.077 -10.539 1.00 91.94 105 ALA A N 1
ATOM 834 C CA . ALA A 1 105 ? 15.858 6.366 -9.915 1.00 91.94 105 ALA A CA 1
ATOM 835 C C . ALA A 1 105 ? 14.460 6.859 -10.310 1.00 91.94 105 ALA A C 1
ATOM 837 O O . ALA A 1 105 ? 13.678 7.272 -9.451 1.00 91.94 105 ALA A O 1
ATOM 838 N N . TRP A 1 106 ? 14.131 6.757 -11.598 1.00 92.12 106 TRP A N 1
ATOM 839 C CA . TRP A 1 106 ? 12.832 7.147 -12.130 1.00 92.12 106 TRP A CA 1
ATOM 840 C C . TRP A 1 106 ? 11.705 6.285 -11.552 1.00 92.12 106 TRP A C 1
ATOM 842 O O . TRP A 1 106 ? 10.796 6.800 -10.903 1.00 92.12 106 TRP A O 1
ATOM 852 N N . GLY A 1 107 ? 11.801 4.966 -11.702 1.00 94.44 107 GLY A N 1
ATOM 853 C CA . GLY A 1 107 ? 10.803 4.009 -11.240 1.00 94.44 107 GLY A CA 1
ATOM 854 C C . GLY A 1 107 ? 10.538 4.092 -9.738 1.00 94.44 107 GLY A C 1
ATOM 855 O O . GLY A 1 107 ? 9.380 4.155 -9.325 1.00 94.44 107 GLY A O 1
ATOM 856 N N . LEU A 1 108 ? 11.590 4.146 -8.911 1.00 95.00 108 LEU A N 1
ATOM 857 C CA . LEU A 1 108 ? 11.432 4.280 -7.458 1.00 95.00 108 LEU A CA 1
ATOM 858 C C . LEU A 1 108 ? 10.793 5.615 -7.069 1.00 95.00 108 LEU A C 1
ATOM 860 O O . LEU A 1 108 ? 9.952 5.638 -6.174 1.00 95.00 108 LEU A O 1
ATOM 864 N N . SER A 1 109 ? 11.126 6.711 -7.759 1.00 94.69 109 SER A N 1
ATOM 865 C CA . SER A 1 109 ? 10.496 8.013 -7.495 1.00 94.69 109 SER A CA 1
ATOM 866 C C . SER A 1 109 ? 8.990 7.978 -7.761 1.00 94.69 109 SER A C 1
ATOM 868 O O . SER A 1 109 ? 8.200 8.563 -7.015 1.00 94.69 109 SER A O 1
ATOM 870 N N . LEU A 1 110 ? 8.572 7.259 -8.803 1.00 95.44 110 LEU A N 1
ATOM 871 C CA . LEU A 1 110 ? 7.163 7.108 -9.152 1.00 95.44 110 LEU A CA 1
ATOM 872 C C . LEU A 1 110 ? 6.406 6.281 -8.119 1.00 95.44 110 LEU A C 1
ATOM 874 O O . LEU A 1 110 ? 5.374 6.727 -7.619 1.00 95.44 110 LEU A O 1
ATOM 878 N N . VAL A 1 111 ? 6.940 5.109 -7.773 1.00 96.94 111 VAL A N 1
ATOM 879 C CA . VAL A 1 111 ? 6.361 4.237 -6.744 1.00 96.94 111 VAL A CA 1
ATOM 880 C C . VAL A 1 111 ? 6.275 4.988 -5.414 1.00 96.94 111 VAL A C 1
ATOM 882 O O . VAL A 1 111 ? 5.189 5.094 -4.846 1.00 96.94 111 VAL A O 1
ATOM 885 N N . GLY A 1 112 ? 7.372 5.608 -4.972 1.00 97.06 112 GLY A N 1
ATOM 886 C CA . GLY A 1 112 ? 7.415 6.369 -3.724 1.00 97.06 112 GLY A CA 1
ATOM 887 C C . GLY A 1 112 ? 6.404 7.516 -3.686 1.00 97.06 112 GLY A C 1
ATOM 888 O O . GLY A 1 112 ? 5.757 7.740 -2.665 1.00 97.06 112 GLY A O 1
ATOM 889 N N . THR A 1 113 ? 6.174 8.200 -4.812 1.00 97.44 113 THR A N 1
ATOM 890 C CA . THR A 1 113 ? 5.143 9.248 -4.903 1.00 97.44 113 THR A CA 1
ATOM 891 C C . THR A 1 113 ? 3.739 8.686 -4.683 1.00 97.44 113 THR A C 1
ATOM 893 O O . THR A 1 113 ? 2.946 9.254 -3.925 1.00 97.44 113 THR A O 1
ATOM 896 N N . VAL A 1 114 ? 3.421 7.561 -5.323 1.00 98.06 114 VAL A N 1
ATOM 897 C CA . VAL A 1 114 ? 2.114 6.905 -5.199 1.00 98.06 114 VAL A CA 1
ATOM 898 C C . VAL A 1 114 ? 1.890 6.413 -3.763 1.00 98.06 114 VAL A C 1
ATOM 900 O O . VAL A 1 114 ? 0.844 6.693 -3.171 1.00 98.06 114 VAL A O 1
ATOM 903 N N . PHE A 1 115 ? 2.893 5.777 -3.154 1.00 98.19 115 PHE A N 1
ATOM 904 C CA . PHE A 1 115 ? 2.844 5.346 -1.755 1.00 98.19 115 PHE A CA 1
ATOM 905 C C . PHE A 1 115 ? 2.705 6.519 -0.779 1.00 98.19 115 PHE A C 1
ATOM 907 O O . PHE A 1 115 ? 1.864 6.472 0.124 1.00 98.19 115 PHE A O 1
ATOM 914 N N . ALA A 1 116 ? 3.463 7.603 -0.974 1.00 97.62 116 ALA A N 1
ATOM 915 C CA . ALA A 1 116 ? 3.353 8.812 -0.161 1.00 97.62 116 ALA A CA 1
ATOM 916 C C . ALA A 1 116 ? 1.937 9.407 -0.220 1.00 97.62 116 ALA A C 1
ATOM 918 O O . ALA A 1 116 ? 1.372 9.784 0.808 1.00 97.62 116 ALA A O 1
ATOM 919 N N . GLN A 1 117 ? 1.317 9.433 -1.402 1.00 97.88 117 GLN A N 1
ATOM 920 C CA . GLN A 1 117 ? -0.059 9.907 -1.577 1.00 97.88 117 GLN A CA 1
ATOM 921 C C . GLN A 1 117 ? -1.091 8.986 -0.921 1.00 97.88 117 GLN A C 1
ATOM 923 O O . GLN A 1 117 ? -2.039 9.477 -0.294 1.00 97.88 117 GLN A O 1
ATOM 928 N N . GLY A 1 118 ? -0.884 7.670 -1.003 1.00 97.94 118 GLY A N 1
ATOM 929 C CA . GLY A 1 118 ? -1.664 6.678 -0.267 1.00 97.94 118 GLY A CA 1
ATOM 930 C C . GLY A 1 118 ? -1.601 6.925 1.241 1.00 97.94 118 GLY A C 1
ATOM 931 O O . GLY A 1 118 ? -2.626 7.206 1.859 1.00 97.94 118 GLY A O 1
ATOM 932 N N . ARG A 1 119 ? -0.401 6.944 1.833 1.00 98.12 119 ARG A N 1
ATOM 933 C CA . ARG A 1 119 ? -0.216 7.181 3.278 1.00 98.12 119 ARG A CA 1
ATOM 934 C C . ARG A 1 119 ? -0.758 8.530 3.737 1.00 98.12 119 ARG A C 1
ATOM 936 O O . ARG A 1 119 ? -1.377 8.616 4.791 1.00 98.12 119 ARG A O 1
ATOM 943 N N . SER A 1 120 ? -0.567 9.576 2.938 1.00 98.19 120 SER A N 1
ATOM 944 C CA . SER A 1 120 ? -1.087 10.910 3.241 1.00 98.19 120 SER A CA 1
ATOM 945 C C . SER A 1 120 ? -2.621 10.937 3.247 1.00 98.19 120 SER A C 1
ATOM 947 O O . SER A 1 120 ? -3.233 11.598 4.082 1.00 98.19 120 SER A O 1
ATOM 949 N N . THR A 1 121 ? -3.260 10.191 2.341 1.00 98.44 121 THR A N 1
ATOM 950 C CA . THR A 1 121 ? -4.721 10.014 2.335 1.00 98.44 121 THR A CA 1
ATOM 951 C C . THR A 1 121 ? -5.181 9.216 3.552 1.00 98.44 121 THR A C 1
ATOM 953 O O . THR A 1 121 ? -6.095 9.657 4.240 1.00 98.44 121 THR A O 1
ATOM 956 N N . LEU A 1 122 ? -4.510 8.101 3.854 1.00 98.31 122 LEU A N 1
ATOM 957 C CA . LEU A 1 122 ? -4.784 7.264 5.022 1.00 98.31 122 LEU A CA 1
ATOM 958 C C . LEU A 1 122 ? -4.737 8.079 6.323 1.00 98.31 122 LEU A C 1
ATOM 960 O O . LEU A 1 122 ? -5.704 8.067 7.080 1.00 98.31 122 LEU A O 1
ATOM 964 N N . ALA A 1 123 ? -3.649 8.822 6.547 1.00 97.56 123 ALA A N 1
ATOM 965 C CA . ALA A 1 123 ? -3.451 9.633 7.746 1.00 97.56 123 ALA A CA 1
ATOM 966 C C . ALA A 1 123 ? -4.546 10.695 7.905 1.00 97.56 123 ALA A C 1
ATOM 968 O O . ALA A 1 123 ? -5.210 10.733 8.936 1.00 97.56 123 ALA A O 1
ATOM 969 N N . ARG A 1 124 ? -4.821 11.481 6.853 1.00 97.75 124 ARG A N 1
ATOM 970 C CA . ARG A 1 124 ? -5.887 12.497 6.889 1.00 97.75 124 ARG A CA 1
ATOM 971 C C . ARG A 1 124 ? -7.265 11.897 7.155 1.00 97.75 124 ARG A C 1
ATOM 973 O O . ARG A 1 124 ? -8.064 12.503 7.864 1.00 97.75 124 ARG A O 1
ATOM 980 N N . THR A 1 125 ? -7.569 10.725 6.593 1.00 98.06 125 THR A N 1
ATOM 981 C CA . THR A 1 125 ? -8.846 10.057 6.867 1.00 98.06 125 THR A CA 1
ATOM 982 C C . THR A 1 125 ? -8.915 9.587 8.322 1.00 98.06 125 THR A C 1
ATOM 984 O O . THR A 1 125 ? -9.916 9.858 8.978 1.00 98.06 125 THR A O 1
ATOM 987 N N . TYR A 1 126 ? -7.857 8.982 8.866 1.00 96.75 126 TYR A N 1
ATOM 988 C CA . TYR A 1 126 ? -7.794 8.611 10.286 1.00 96.75 126 TY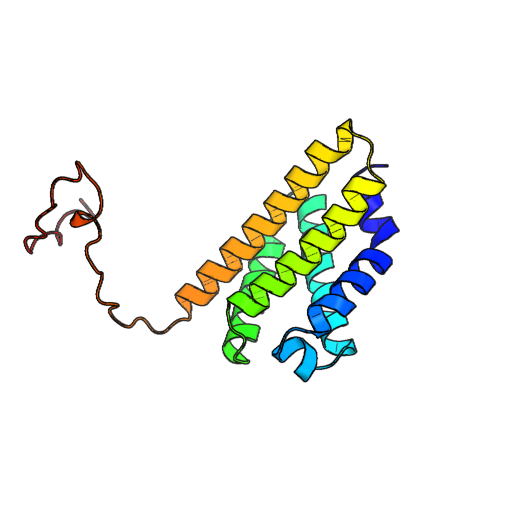R A CA 1
ATOM 989 C C . TYR A 1 126 ? -7.945 9.821 11.218 1.00 96.75 126 TYR A C 1
ATOM 991 O O . TYR A 1 126 ? -8.749 9.782 12.144 1.00 96.75 126 TYR A O 1
ATOM 999 N N . GLU A 1 127 ? -7.243 10.920 10.943 1.00 94.75 127 GLU A N 1
ATOM 1000 C CA . GLU A 1 127 ? -7.368 12.175 11.695 1.00 94.75 127 GLU A CA 1
ATOM 1001 C C . GLU A 1 127 ? -8.791 12.742 11.639 1.00 94.75 127 GLU A C 1
ATOM 1003 O O . GLU A 1 127 ? -9.300 13.235 12.642 1.00 94.75 127 GLU A O 1
ATOM 1008 N N . SER A 1 128 ? -9.462 12.645 10.486 1.00 95.31 128 SER A N 1
ATOM 1009 C CA . SER A 1 128 ? -10.854 13.091 10.344 1.00 95.31 128 SER A CA 1
ATOM 1010 C C . SER A 1 128 ? -11.858 12.224 11.114 1.00 95.31 128 SER A C 1
ATOM 1012 O O . SER A 1 128 ? -12.942 12.701 11.448 1.00 95.31 128 SER A O 1
ATOM 1014 N N . LEU A 1 129 ? -11.502 10.963 11.380 1.00 94.38 129 LEU A N 1
ATOM 1015 C CA . LEU A 1 129 ? -12.314 9.991 12.116 1.00 94.38 129 LEU A CA 1
ATOM 1016 C C . LEU A 1 129 ? -12.054 10.016 13.621 1.00 94.38 129 LEU A C 1
ATOM 1018 O O . LEU A 1 129 ? -12.933 9.648 14.402 1.00 94.38 129 LEU A O 1
ATOM 1022 N N . ALA A 1 130 ? -10.860 10.442 14.030 1.00 87.25 130 ALA A N 1
ATOM 1023 C CA . ALA A 1 130 ? -10.510 10.572 15.429 1.00 87.25 130 ALA A CA 1
ATOM 1024 C C . ALA A 1 130 ? -11.469 11.563 16.122 1.00 87.25 130 ALA A C 1
ATOM 1026 O O . ALA A 1 130 ? -11.741 12.644 15.585 1.00 87.25 130 ALA A O 1
ATOM 1027 N N . PRO A 1 131 ? -11.986 11.236 17.321 1.00 78.75 131 PRO A N 1
ATOM 1028 C CA . PRO A 1 131 ? -12.790 12.172 18.091 1.00 78.75 131 PRO A CA 1
ATOM 1029 C C . PRO A 1 131 ? -12.023 13.484 18.273 1.00 78.75 131 PRO A C 1
ATOM 1031 O O . PRO A 1 131 ? -10.909 13.487 18.800 1.00 78.75 131 PRO A O 1
ATOM 1034 N N . ARG A 1 132 ? -12.617 14.610 17.861 1.00 62.94 132 ARG A N 1
ATOM 1035 C CA . ARG A 1 132 ? -12.088 15.946 18.166 1.00 62.94 132 ARG A CA 1
ATOM 1036 C C . ARG A 1 132 ? -12.236 16.211 19.663 1.00 62.94 132 ARG A C 1
ATOM 1038 O O . ARG A 1 132 ? -13.165 16.886 20.095 1.00 62.94 132 ARG A O 1
ATOM 1045 N N . ALA A 1 133 ? -11.324 15.682 20.467 1.00 56.69 133 ALA A N 1
ATOM 1046 C CA . ALA A 1 133 ? -11.038 16.298 21.749 1.00 56.69 133 ALA A CA 1
ATOM 1047 C C . ALA A 1 133 ? -10.330 17.633 21.458 1.00 56.69 133 ALA A C 1
ATOM 1049 O O . ALA A 1 133 ? -9.460 17.666 20.582 1.00 56.69 133 ALA A O 1
ATOM 1050 N N . PRO A 1 134 ? -10.655 18.735 22.153 1.00 57.00 134 PRO A N 1
ATOM 1051 C CA . PRO A 1 134 ? -9.762 19.881 22.212 1.00 57.00 134 PRO A CA 1
ATOM 1052 C C . PRO A 1 134 ? -8.459 19.382 22.843 1.00 57.00 134 PRO A C 1
ATOM 1054 O O . PRO A 1 134 ? -8.352 19.267 24.063 1.00 57.00 134 PRO A O 1
ATOM 1057 N N . ALA A 1 135 ? -7.497 18.974 22.016 1.00 58.03 135 ALA A N 1
ATOM 1058 C CA . ALA A 1 135 ? -6.189 18.602 22.512 1.00 58.03 135 ALA A CA 1
ATOM 1059 C C . ALA A 1 135 ? -5.588 19.873 23.125 1.00 58.03 135 ALA A C 1
ATOM 1061 O O . ALA A 1 135 ? -5.576 20.910 22.451 1.00 58.03 135 ALA A O 1
ATOM 1062 N N . PRO A 1 136 ? -5.131 19.848 24.388 1.00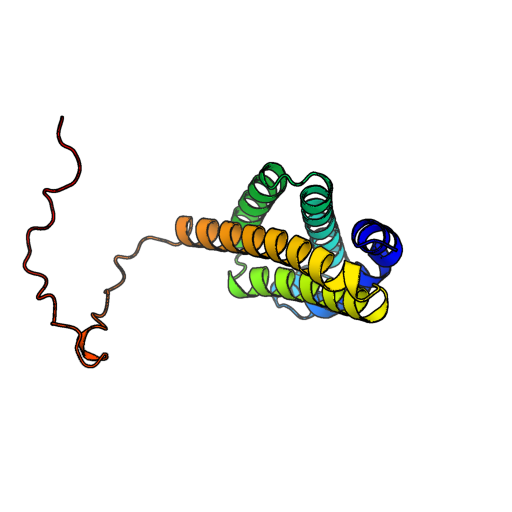 61.34 136 PRO A N 1
ATOM 1063 C CA . PRO A 1 136 ? -4.358 20.956 24.916 1.00 61.34 136 PRO A CA 1
ATOM 1064 C C . PRO A 1 136 ? -3.115 21.107 24.034 1.00 61.34 136 PRO A C 1
ATOM 1066 O O . PRO A 1 136 ? -2.202 20.287 24.062 1.00 61.34 136 PRO A O 1
ATOM 1069 N N . CYS A 1 137 ? -3.128 22.131 23.187 1.00 65.62 137 CYS A N 1
ATOM 1070 C CA . CYS A 1 137 ? -1.982 22.551 22.402 1.00 65.62 137 CYS A CA 1
ATOM 1071 C C . CYS A 1 137 ? -0.935 23.076 23.389 1.00 65.62 137 CYS A C 1
ATOM 1073 O O . CYS A 1 137 ? -1.152 24.095 24.048 1.00 65.62 137 CYS A O 1
ATOM 1075 N N . VAL A 1 138 ? 0.165 22.341 23.547 1.00 74.19 138 VAL A N 1
ATOM 1076 C CA . VAL A 1 138 ? 1.332 22.830 24.282 1.00 74.19 138 VAL A CA 1
ATOM 1077 C C . VAL A 1 138 ? 2.072 23.777 23.349 1.00 74.19 138 VAL A C 1
ATOM 1079 O O . VAL A 1 138 ? 2.489 23.373 22.265 1.00 74.19 138 VAL A O 1
ATOM 1082 N N . ASP A 1 139 ? 2.232 25.031 23.764 1.00 75.19 139 ASP A N 1
ATOM 1083 C CA . ASP A 1 139 ? 3.083 25.976 23.050 1.00 75.19 139 ASP A CA 1
ATOM 1084 C C . ASP A 1 139 ? 4.543 25.513 23.146 1.00 75.19 139 ASP A C 1
ATOM 1086 O O . ASP A 1 139 ? 5.144 25.518 24.222 1.00 75.19 139 ASP A O 1
ATOM 1090 N N . LEU A 1 140 ? 5.093 25.061 22.016 1.00 82.69 140 LEU A N 1
ATOM 1091 C CA . LEU A 1 140 ? 6.483 24.620 21.904 1.00 82.69 140 LEU A CA 1
ATOM 1092 C C . LEU A 1 140 ? 7.423 25.760 21.504 1.00 82.69 140 LEU A C 1
ATOM 1094 O O . LEU A 1 140 ? 8.633 25.543 21.507 1.00 82.69 140 LEU A O 1
ATOM 1098 N N . ALA A 1 141 ? 6.913 26.959 21.184 1.00 80.44 141 ALA A N 1
ATOM 1099 C CA . ALA A 1 141 ? 7.747 28.111 20.838 1.00 80.44 141 ALA A CA 1
ATOM 1100 C C . ALA A 1 141 ? 8.849 28.388 21.882 1.00 80.44 141 ALA A C 1
ATOM 1102 O O . ALA A 1 141 ? 9.987 28.618 21.473 1.00 80.44 141 ALA A O 1
ATOM 1103 N N . PRO A 1 142 ? 8.609 28.246 23.204 1.00 83.12 142 PRO A N 1
ATOM 1104 C CA . PRO A 1 142 ? 9.654 28.424 24.212 1.00 83.12 142 PRO A CA 1
ATOM 1105 C C . PRO A 1 142 ? 10.827 27.430 24.129 1.00 83.12 142 PRO A C 1
ATOM 1107 O O . PRO A 1 142 ? 11.866 27.681 24.735 1.00 83.12 142 PRO A O 1
ATOM 1110 N N . LEU A 1 143 ? 10.689 26.303 23.418 1.00 81.00 143 LEU A N 1
ATOM 1111 C CA . LEU A 1 143 ? 11.763 25.315 23.240 1.00 81.00 143 LEU A CA 1
ATOM 1112 C C . LEU A 1 143 ? 12.755 25.697 22.132 1.00 81.00 143 LEU A C 1
ATOM 1114 O O . LEU A 1 143 ? 13.824 25.092 22.040 1.00 81.00 143 LEU A O 1
ATOM 1118 N N . PHE A 1 144 ? 12.425 26.683 21.295 1.00 82.06 144 PHE A N 1
ATOM 1119 C CA . PHE A 1 144 ? 13.248 27.088 20.160 1.00 82.06 144 PHE A CA 1
ATOM 1120 C C . PHE A 1 144 ? 13.875 28.464 20.405 1.00 82.06 144 PHE A C 1
ATOM 1122 O O . PHE A 1 144 ? 13.191 29.464 20.616 1.00 82.06 144 PHE A O 1
ATOM 1129 N N . PHE A 1 145 ? 15.207 28.527 20.356 1.00 58.97 145 PHE A N 1
ATOM 1130 C CA . PHE A 1 145 ? 15.945 29.779 20.516 1.00 58.97 145 PHE A CA 1
ATOM 1131 C C . PHE A 1 145 ? 15.619 30.742 19.361 1.00 58.97 145 PHE A C 1
ATOM 1133 O O . PHE A 1 145 ? 15.808 30.394 18.197 1.00 58.97 145 PHE A O 1
ATOM 1140 N N . GLY A 1 146 ? 15.143 31.950 19.682 1.00 67.19 146 GLY A N 1
ATOM 1141 C CA . GLY A 1 146 ? 14.769 32.974 18.697 1.00 67.19 146 GLY A CA 1
ATOM 1142 C C . GLY A 1 146 ? 13.309 32.939 18.229 1.00 67.19 146 GLY A C 1
ATOM 1143 O O . GLY A 1 146 ? 12.937 33.751 17.387 1.00 67.19 146 GLY A O 1
ATOM 1144 N N . ALA A 1 147 ? 12.472 32.046 18.766 1.00 63.62 147 ALA A N 1
ATOM 1145 C CA . ALA A 1 147 ? 11.030 32.163 18.601 1.00 63.62 147 ALA A CA 1
ATOM 1146 C C . ALA A 1 147 ? 10.512 33.242 19.563 1.00 63.62 147 ALA A C 1
ATOM 1148 O O . ALA A 1 147 ? 10.445 33.027 20.775 1.00 63.62 147 ALA A O 1
ATOM 1149 N N . ASP A 1 148 ? 10.166 34.418 19.036 1.00 57.34 148 ASP A N 1
ATOM 1150 C CA . ASP A 1 148 ? 9.409 35.398 19.811 1.00 57.34 148 ASP A CA 1
ATOM 1151 C C . ASP A 1 148 ? 8.112 34.726 20.256 1.00 57.34 148 ASP A C 1
ATOM 1153 O O . ASP A 1 148 ? 7.307 34.293 19.430 1.00 57.34 148 ASP A O 1
ATOM 1157 N N . SER A 1 149 ? 7.927 34.591 21.570 1.00 54.47 149 SER A N 1
ATOM 1158 C CA . SER A 1 149 ? 6.700 34.055 22.149 1.00 54.47 149 SER A CA 1
ATOM 1159 C C . SER A 1 149 ? 5.522 34.863 21.606 1.00 54.47 149 SER A C 1
ATOM 1161 O O . SER A 1 149 ? 5.296 36.001 22.035 1.00 54.47 149 SER A O 1
ATOM 1163 N N . VAL A 1 150 ? 4.776 34.300 20.655 1.00 53.44 150 VAL A N 1
ATOM 1164 C CA . VAL A 1 150 ? 3.492 34.857 20.248 1.00 53.44 150 VAL A CA 1
ATOM 1165 C C . VAL A 1 150 ? 2.580 34.615 21.431 1.00 53.44 150 VAL A C 1
ATOM 1167 O O . VAL A 1 150 ? 2.013 33.546 21.623 1.00 53.44 150 VAL A O 1
ATOM 1170 N N . ARG A 1 151 ? 2.514 35.621 22.298 1.00 46.09 151 ARG A N 1
ATOM 1171 C CA . ARG A 1 151 ? 1.593 35.665 23.418 1.00 46.09 151 ARG A CA 1
ATOM 1172 C C . ARG A 1 151 ? 0.201 35.627 22.798 1.00 46.09 151 ARG A C 1
ATOM 1174 O O . ARG A 1 151 ? -0.260 36.642 22.284 1.00 46.09 151 ARG A O 1
ATOM 1181 N N . THR A 1 152 ? -0.434 34.458 22.797 1.00 46.81 152 THR A N 1
ATOM 1182 C CA . THR A 1 152 ? -1.813 34.274 22.340 1.00 46.81 152 THR A CA 1
ATOM 1183 C C . THR A 1 152 ? -2.732 35.073 23.258 1.00 46.81 152 THR A C 1
ATOM 1185 O O . THR A 1 152 ? -3.297 34.562 24.224 1.00 46.81 152 THR A O 1
ATOM 1188 N N . SER A 1 153 ? -2.856 36.372 22.995 1.00 39.66 153 SER A N 1
ATOM 1189 C CA . SER A 1 153 ? -4.006 37.133 23.440 1.00 39.66 153 SER A CA 1
ATOM 1190 C C . SER A 1 153 ? -5.191 36.601 22.649 1.00 39.66 153 SER A C 1
ATOM 1192 O O . SER A 1 153 ? -5.140 36.520 21.422 1.00 39.66 153 SER A O 1
ATOM 1194 N N . ARG A 1 154 ? -6.261 36.247 23.365 1.00 47.03 154 ARG A N 1
ATOM 1195 C CA . ARG A 1 154 ? -7.630 36.215 22.831 1.00 47.03 154 ARG A CA 1
ATOM 1196 C C . ARG A 1 154 ? -7.803 37.329 21.785 1.00 47.03 154 ARG A C 1
ATOM 1198 O O . ARG A 1 154 ? -7.294 38.421 22.028 1.00 47.03 154 ARG A O 1
ATOM 1205 N N . PHE A 1 155 ? -8.548 37.039 20.715 1.00 41.44 155 PHE A N 1
ATOM 1206 C CA . PHE A 1 155 ? -8.851 37.872 19.530 1.00 41.44 155 PHE A CA 1
ATOM 1207 C C . PHE A 1 155 ? -8.088 37.537 18.236 1.00 41.44 155 PHE A C 1
ATOM 1209 O O . PHE A 1 155 ? -7.580 38.424 17.559 1.00 41.44 155 PHE A O 1
ATOM 1216 N N . VAL A 1 156 ? -8.106 36.269 17.815 1.00 41.72 156 VAL A N 1
ATOM 1217 C CA . VAL A 1 156 ? -8.025 35.942 16.378 1.00 41.72 156 VAL A CA 1
ATOM 1218 C C . VAL A 1 156 ? -9.297 35.192 15.989 1.00 41.72 156 VAL A C 1
ATOM 1220 O O . VAL A 1 156 ? -9.282 34.003 15.697 1.00 41.72 156 VAL A O 1
ATOM 1223 N N . GLU A 1 157 ? -10.428 35.890 16.076 1.00 41.66 157 GLU A N 1
ATOM 1224 C CA . GLU A 1 157 ? -11.724 35.425 15.559 1.00 41.66 157 GLU A CA 1
ATOM 1225 C C . GLU A 1 157 ? -12.272 36.390 14.494 1.00 41.66 157 GLU A C 1
ATOM 1227 O O . GLU A 1 157 ? -13.467 36.444 14.243 1.00 41.66 157 GLU A O 1
ATOM 1232 N N . GLU A 1 158 ? -11.406 37.171 13.842 1.00 42.53 158 GLU A N 1
ATOM 1233 C CA . GLU A 1 158 ? -11.858 38.139 12.840 1.00 42.53 158 GLU A CA 1
ATOM 1234 C C . GLU A 1 158 ? -10.794 38.370 11.762 1.00 42.53 158 GLU A C 1
ATOM 1236 O O . GLU A 1 158 ? -10.228 39.449 11.633 1.00 42.53 158 GLU A O 1
ATOM 1241 N N . LEU A 1 159 ? -10.450 37.321 11.008 1.00 45.09 159 LEU A N 1
ATOM 1242 C CA . LEU A 1 159 ? -9.715 37.488 9.748 1.00 45.09 159 LEU A CA 1
ATOM 1243 C C . LEU A 1 159 ? -9.847 36.275 8.823 1.00 45.09 159 LEU A C 1
ATOM 1245 O O . LEU A 1 159 ? -8.872 35.774 8.274 1.00 45.09 159 LEU A O 1
ATOM 1249 N N . VAL A 1 160 ? -11.078 35.804 8.624 1.00 48.09 160 VAL A N 1
ATOM 1250 C CA . VAL A 1 160 ? -11.417 35.020 7.433 1.00 48.09 160 VAL A CA 1
ATOM 1251 C C . VAL A 1 160 ? -12.792 35.493 6.954 1.00 48.09 160 VAL A C 1
ATOM 1253 O O . VAL A 1 160 ? -13.750 35.416 7.714 1.00 48.09 160 VAL A O 1
ATOM 1256 N N . TYR A 1 161 ? -12.836 35.967 5.703 1.00 43.25 161 TYR A N 1
ATOM 1257 C CA . TYR A 1 161 ? -13.967 36.479 4.901 1.00 43.25 161 TYR A CA 1
ATOM 1258 C C . TYR A 1 161 ? -14.252 37.997 4.942 1.00 43.25 161 TYR A C 1
ATOM 1260 O O . TYR A 1 161 ? -15.088 38.448 5.720 1.00 43.25 161 TYR A O 1
ATOM 1268 N N . PRO A 1 162 ? -13.677 38.795 4.018 1.00 43.38 162 PRO A N 1
ATOM 1269 C CA . PRO A 1 162 ? -14.394 39.938 3.466 1.00 43.38 162 PRO A CA 1
ATOM 1270 C C . PRO A 1 162 ? -15.440 39.460 2.440 1.00 43.38 162 PRO A C 1
ATOM 1272 O O . PRO A 1 162 ? -15.160 38.580 1.621 1.00 43.38 162 PRO A O 1
ATOM 1275 N N . VAL A 1 163 ? -16.640 40.041 2.535 1.00 48.88 163 VAL A N 1
ATOM 1276 C CA . VAL A 1 163 ? -17.709 40.037 1.516 1.00 48.88 163 VAL A CA 1
ATOM 1277 C C . VAL A 1 163 ? -17.299 40.922 0.344 1.00 48.88 163 VAL A C 1
ATOM 1279 O O . VAL A 1 163 ? -16.693 41.984 0.616 1.00 48.88 163 VAL A O 1
#

Foldseek 3Di:
DALLCLLVVCVVVLLVQLLVVLCVQDVNVVVHSVVSSVVLNVLSVQLSCCLVVVHLPSLLVVLLVVLVVCVVVPHDLVSVLVSLVSSLVSSLVSLVVPPDPVNSVVSNVSSVVSSVSSSVSSVVSNVVVPPPDVDPDDPCLVVDPPRDPPPPDPDPPPPDDDD

Secondary structure (DSSP, 8-state):
--HHHHHHHTHHHHHHHHHHHHTTSHHHHHH-HHHHHHHHHHHHHHHHHHHHHT--HHHHHHHHHHHHHHHHTT--HHHHHHHHHHHHHHHHHHHHHHS-HHHHHHHHHHHHHHHHHHHHHHHHHHHHHS----------GGGSTT-------S---S-S---

Sequence (163 aa):
MTMEDLLRDEEAAILEEAALEAAQLEHYRRDGAQATRGRLELLYRQLVDAVLARDLNALRAHVTRLAHERFAAGFDLSEVQAAFSILEDAIWRKALSRLPSDERAWGLSLVGTVFAQGRSTLARTYESLAPRAPAPCVDLAPLFFGADSVRTSRFVEELVYPV